Protein AF-A0A3M1GHK7-F1 (afdb_monomer_lite)

pLDDT: mean 87.41, std 12.23, range [41.34, 96.69]

Foldseek 3Di:
DDPPPLPLLVLCPVPVVLSVVSVPDDLVVNLVVLVVCVVVPVPVNLVSLVSCLAPNDLVSSVVNDPLVVNVVSLVPPPPCPNPDPVSSVVSVVVSVVVVVVVVVVPD

Secondary structure (DSSP, 8-state):
------GGGGGGTT-HHHHHHHHHS-HHHHHHHHHHHTTT-HHHHHHHHHHHHHHS-HHHHHHHS-HHHHHHHHHH-TTGGGS-HHHHHHHHHHHHHHHHHHHHHH-

Structure (mmCIF, N/CA/C/O backbone):
data_AF-A0A3M1GHK7-F1
#
_entry.id   AF-A0A3M1GHK7-F1
#
loop_
_atom_site.group_PDB
_atom_site.id
_atom_site.type_symbol
_atom_site.label_atom_id
_atom_site.label_alt_id
_atom_site.label_comp_id
_atom_site.label_asym_id
_atom_site.label_entity_id
_atom_site.label_seq_id
_atom_site.pdbx_PDB_ins_code
_atom_site.Cartn_x
_atom_site.Cartn_y
_atom_site.Cartn_z
_atom_site.occupancy
_atom_site.B_iso_or_equiv
_atom_site.auth_seq_id
_atom_site.auth_comp_id
_atom_site.auth_asym_id
_atom_site.auth_atom_id
_atom_site.pdbx_PDB_model_num
ATOM 1 N N .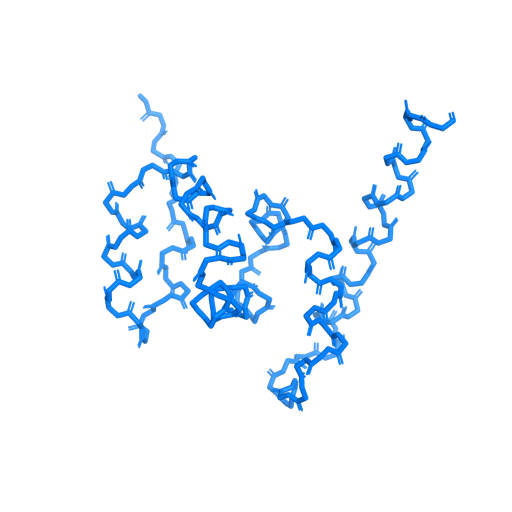 MET A 1 1 ? 10.958 24.388 -11.320 1.00 42.84 1 MET A N 1
ATOM 2 C CA . MET A 1 1 ? 10.016 23.332 -10.887 1.00 42.84 1 MET A CA 1
ATOM 3 C C . MET A 1 1 ? 10.764 22.344 -10.003 1.00 42.84 1 MET A C 1
ATOM 5 O O . MET A 1 1 ? 11.638 21.645 -10.505 1.00 42.84 1 MET A O 1
ATOM 9 N N . GLN A 1 2 ? 10.505 22.341 -8.692 1.00 41.34 2 GLN A N 1
ATOM 10 C CA . GLN A 1 2 ? 11.114 21.370 -7.777 1.00 41.34 2 GLN A CA 1
ATOM 11 C C . GLN A 1 2 ? 10.653 19.965 -8.180 1.00 41.34 2 GLN A C 1
ATOM 13 O O . GLN A 1 2 ? 9.464 19.661 -8.121 1.00 41.34 2 GLN A O 1
ATOM 18 N N . HIS A 1 3 ? 11.579 19.121 -8.634 1.00 47.88 3 HIS A N 1
ATOM 19 C CA . HIS A 1 3 ? 11.308 17.700 -8.820 1.00 47.88 3 HIS A CA 1
ATOM 20 C C . HIS A 1 3 ? 11.046 17.106 -7.433 1.00 47.88 3 HIS A C 1
ATOM 22 O O . HIS A 1 3 ? 11.985 16.899 -6.666 1.00 47.88 3 HIS A O 1
ATOM 28 N N . GLN A 1 4 ? 9.780 16.859 -7.080 1.00 55.91 4 GLN A N 1
ATOM 29 C CA . GLN A 1 4 ? 9.487 15.999 -5.937 1.00 55.91 4 GLN A CA 1
ATOM 30 C C . GLN A 1 4 ? 10.110 14.637 -6.237 1.00 55.91 4 GLN A C 1
ATOM 32 O O . GLN A 1 4 ? 9.711 13.944 -7.175 1.00 55.91 4 GLN A O 1
ATOM 37 N N . LYS A 1 5 ? 11.145 14.291 -5.477 1.00 63.03 5 LYS A N 1
ATOM 38 C CA . LYS A 1 5 ? 11.859 13.031 -5.623 1.00 63.03 5 LYS A CA 1
ATOM 39 C C . LYS A 1 5 ? 10.863 11.890 -5.395 1.00 63.03 5 LYS A C 1
ATOM 41 O O . LYS A 1 5 ? 10.266 11.788 -4.325 1.00 63.03 5 LYS A O 1
ATOM 46 N N . LYS A 1 6 ? 10.637 11.061 -6.417 1.00 75.31 6 LYS A N 1
ATOM 47 C CA . LYS A 1 6 ? 9.720 9.911 -6.358 1.00 75.31 6 LYS A CA 1
ATOM 48 C C . LYS A 1 6 ? 10.393 8.742 -5.629 1.00 75.31 6 LYS A C 1
ATOM 50 O O . LYS A 1 6 ? 10.658 7.696 -6.218 1.00 75.31 6 LYS A O 1
ATOM 55 N N . ASP A 1 7 ? 10.681 8.927 -4.341 1.00 79.88 7 ASP A N 1
ATOM 56 C CA . ASP A 1 7 ? 11.364 7.924 -3.511 1.00 79.88 7 ASP A CA 1
ATOM 57 C C . ASP A 1 7 ? 10.588 6.584 -3.474 1.00 79.88 7 ASP A C 1
ATOM 59 O O . ASP A 1 7 ? 11.190 5.517 -3.349 1.00 79.88 7 ASP A O 1
ATOM 63 N N . TYR A 1 8 ? 9.264 6.616 -3.691 1.00 86.88 8 TYR A N 1
ATOM 64 C CA . TYR A 1 8 ? 8.395 5.434 -3.740 1.00 86.88 8 TYR A CA 1
ATOM 65 C C . TYR A 1 8 ? 8.639 4.501 -4.940 1.00 86.88 8 TYR A C 1
ATOM 67 O O . TYR A 1 8 ? 8.219 3.347 -4.903 1.00 86.88 8 TYR A O 1
ATOM 75 N N . ILE A 1 9 ? 9.337 4.932 -5.998 1.00 90.62 9 ILE A N 1
ATOM 76 C CA . ILE A 1 9 ? 9.645 4.049 -7.141 1.00 90.62 9 ILE A CA 1
ATOM 77 C C . ILE A 1 9 ? 10.508 2.864 -6.691 1.00 90.62 9 ILE A C 1
ATOM 79 O O . ILE A 1 9 ? 10.339 1.739 -7.164 1.00 90.62 9 ILE A O 1
ATOM 83 N N . HIS A 1 10 ? 11.426 3.102 -5.751 1.00 89.44 10 HIS A N 1
ATOM 84 C CA . HIS A 1 10 ? 12.364 2.088 -5.271 1.00 89.44 10 HIS A CA 1
ATOM 85 C C . HIS A 1 10 ? 11.686 0.951 -4.494 1.00 89.44 10 HIS A C 1
ATOM 87 O O . HIS A 1 10 ? 12.285 -0.110 -4.319 1.00 89.44 10 HIS A O 1
ATOM 93 N N . LEU A 1 11 ? 10.428 1.131 -4.077 1.00 91.50 11 LEU A N 1
ATOM 94 C CA . LEU A 1 11 ? 9.649 0.095 -3.397 1.00 91.50 11 LEU A CA 1
ATOM 95 C C . LEU A 1 11 ? 9.416 -1.133 -4.291 1.00 91.50 11 LEU A C 1
ATOM 97 O O . LEU A 1 11 ? 9.242 -2.228 -3.757 1.00 91.50 11 LEU A O 1
ATOM 101 N N . PHE A 1 12 ? 9.463 -0.950 -5.617 1.00 93.00 12 PHE A N 1
ATOM 102 C CA . PHE A 1 12 ? 9.102 -1.938 -6.640 1.00 93.00 12 PHE A CA 1
ATOM 103 C C . PHE A 1 12 ? 10.306 -2.481 -7.420 1.00 93.00 12 PHE A C 1
ATOM 105 O O . PHE A 1 12 ? 10.166 -2.867 -8.576 1.00 93.00 12 PHE A O 1
ATOM 112 N N . TRP A 1 13 ? 11.512 -2.497 -6.843 1.00 87.62 13 TRP A N 1
ATOM 113 C CA . TRP A 1 13 ? 12.702 -3.021 -7.536 1.00 87.62 13 TRP A CA 1
ATOM 114 C C . TRP A 1 13 ? 12.525 -4.467 -8.037 1.00 87.62 13 TRP A C 1
ATOM 116 O O . TRP A 1 13 ? 13.129 -4.835 -9.041 1.00 87.62 13 TRP A O 1
ATOM 126 N N . ASP A 1 14 ? 11.672 -5.239 -7.363 1.00 90.12 14 ASP A N 1
ATOM 127 C CA . ASP A 1 14 ? 11.294 -6.618 -7.662 1.00 90.12 14 ASP A CA 1
ATOM 128 C C . ASP A 1 14 ? 10.078 -6.758 -8.607 1.00 90.12 14 ASP A C 1
ATOM 130 O O . ASP A 1 14 ? 9.755 -7.872 -9.007 1.00 90.12 14 ASP A O 1
ATOM 134 N N . TYR A 1 15 ? 9.437 -5.651 -9.012 1.00 91.25 15 TYR A N 1
ATOM 135 C CA . TYR A 1 15 ? 8.308 -5.618 -9.961 1.00 91.25 15 TYR A CA 1
ATOM 136 C C . TYR A 1 15 ? 8.576 -4.594 -11.069 1.00 91.25 15 TYR A C 1
ATOM 138 O O . TYR A 1 15 ? 8.183 -3.427 -10.948 1.00 91.25 15 TYR A O 1
ATOM 146 N N . PRO A 1 16 ? 9.283 -4.988 -12.143 1.00 91.94 16 PRO A N 1
ATOM 147 C CA . PRO A 1 16 ? 9.752 -4.055 -13.163 1.00 91.94 16 PRO A CA 1
ATOM 148 C C . PRO A 1 16 ? 8.614 -3.342 -13.905 1.00 91.94 16 PRO A C 1
ATOM 150 O O . PRO A 1 16 ? 8.781 -2.184 -14.280 1.00 91.94 16 PRO A O 1
ATOM 153 N N . ASP A 1 17 ? 7.455 -3.981 -14.066 1.00 92.00 17 ASP A N 1
ATOM 154 C CA . ASP A 1 17 ? 6.261 -3.398 -14.682 1.00 92.00 17 ASP A CA 1
ATOM 155 C C . ASP A 1 17 ? 5.684 -2.257 -13.828 1.00 92.00 17 ASP A C 1
ATOM 157 O O . ASP A 1 17 ? 5.479 -1.146 -14.321 1.00 92.00 17 ASP A O 1
ATOM 161 N N . ILE A 1 18 ? 5.508 -2.492 -12.523 1.00 93.31 18 ILE A N 1
ATOM 162 C CA . ILE A 1 18 ? 5.009 -1.487 -11.575 1.00 93.31 18 ILE A CA 1
ATOM 163 C C . ILE A 1 18 ? 6.036 -0.366 -11.409 1.00 93.31 18 ILE A C 1
ATOM 165 O O . ILE A 1 18 ? 5.672 0.808 -11.385 1.00 93.31 18 ILE A O 1
ATOM 169 N N . ARG A 1 19 ? 7.329 -0.704 -11.345 1.00 93.81 19 ARG A N 1
ATOM 170 C CA . ARG A 1 19 ? 8.419 0.277 -11.275 1.00 93.81 19 ARG A CA 1
ATOM 171 C C . ARG A 1 19 ? 8.447 1.177 -12.504 1.00 93.81 19 ARG A C 1
ATOM 173 O O . ARG A 1 19 ? 8.585 2.390 -12.354 1.00 93.81 19 ARG A O 1
ATOM 180 N N . CYS A 1 20 ? 8.328 0.596 -13.698 1.00 93.56 20 CYS A N 1
ATOM 181 C CA . CYS A 1 20 ? 8.269 1.347 -14.947 1.00 93.56 20 CYS A CA 1
ATOM 182 C C . CYS A 1 20 ? 7.077 2.310 -14.920 1.00 93.56 20 CYS A C 1
ATOM 184 O O . CYS A 1 20 ? 7.263 3.514 -15.095 1.00 93.56 20 CYS A O 1
ATOM 186 N N . LEU A 1 21 ? 5.890 1.815 -14.565 1.00 93.00 21 LEU A N 1
ATOM 187 C CA . LEU A 1 21 ? 4.683 2.630 -14.462 1.00 93.00 21 LEU A CA 1
ATOM 188 C C . LEU A 1 21 ? 4.826 3.783 -13.450 1.00 93.00 21 LEU A C 1
ATOM 190 O O . LEU A 1 21 ? 4.581 4.937 -13.794 1.00 93.00 21 LEU A O 1
ATOM 194 N N . ALA A 1 22 ? 5.296 3.494 -12.233 1.00 92.19 22 ALA A N 1
ATOM 195 C CA . ALA A 1 22 ? 5.534 4.487 -11.182 1.00 92.19 22 ALA A CA 1
ATOM 196 C C . ALA A 1 22 ? 6.567 5.552 -11.594 1.00 92.19 22 ALA A C 1
ATOM 198 O O . ALA A 1 22 ? 6.499 6.706 -11.165 1.00 92.19 22 ALA A O 1
ATOM 199 N N . SER A 1 23 ? 7.543 5.174 -12.427 1.00 92.62 23 SER A N 1
ATOM 200 C CA . SER A 1 23 ? 8.548 6.107 -12.938 1.00 92.62 23 SER A CA 1
ATOM 201 C C . SER A 1 23 ? 7.996 7.040 -14.016 1.00 92.62 23 SER A C 1
ATOM 203 O O . SER A 1 23 ? 8.288 8.240 -13.973 1.00 92.62 23 SER A O 1
ATOM 205 N N . SER A 1 24 ? 7.142 6.518 -14.900 1.00 91.56 24 SER A N 1
ATOM 206 C CA . SER A 1 24 ? 6.574 7.243 -16.040 1.00 91.56 24 SER A CA 1
ATOM 207 C C . SER A 1 24 ? 5.411 8.166 -15.667 1.00 91.56 24 SER A C 1
ATOM 209 O O . SER A 1 24 ? 5.248 9.210 -16.289 1.00 91.56 24 SER A O 1
ATOM 211 N N . LEU A 1 25 ? 4.617 7.822 -14.649 1.00 92.94 25 LEU A N 1
ATOM 212 C CA . LEU A 1 25 ? 3.443 8.605 -14.238 1.00 92.94 25 LEU A CA 1
ATOM 213 C C . LEU A 1 25 ? 3.783 9.684 -13.210 1.00 92.94 25 LEU A C 1
ATOM 215 O O . LEU A 1 25 ? 4.699 9.502 -12.407 1.00 92.94 25 LEU A O 1
ATOM 219 N N . SER A 1 26 ? 3.047 10.802 -13.178 1.00 92.75 26 SER A N 1
ATOM 220 C CA . SER A 1 26 ? 3.160 11.740 -12.055 1.00 92.75 26 SER A CA 1
ATOM 221 C C . SER A 1 26 ? 2.740 11.064 -10.742 1.00 92.75 26 SER A C 1
ATOM 223 O O . SER A 1 26 ? 2.128 9.996 -10.733 1.00 92.75 26 SER A O 1
ATOM 225 N N . ARG A 1 27 ? 3.084 11.673 -9.601 1.00 92.50 27 ARG A N 1
ATOM 226 C CA . ARG A 1 27 ? 2.695 11.131 -8.290 1.00 92.50 27 ARG A CA 1
ATOM 227 C C . ARG A 1 27 ? 1.172 11.015 -8.152 1.00 92.50 27 ARG A C 1
ATOM 229 O O . ARG A 1 27 ? 0.699 10.024 -7.603 1.00 92.50 27 ARG A O 1
ATOM 236 N N . GLU A 1 28 ? 0.443 11.996 -8.674 1.00 94.75 28 GLU A N 1
ATOM 237 C CA . GLU A 1 28 ? -1.017 12.019 -8.640 1.00 94.75 28 GLU A CA 1
ATOM 238 C C . GLU A 1 28 ? -1.616 11.006 -9.622 1.00 94.75 28 GLU A C 1
ATOM 240 O O . GLU A 1 28 ? -2.458 10.208 -9.225 1.00 94.75 28 GLU A O 1
ATOM 245 N N . ASP A 1 29 ? -1.109 10.928 -10.856 1.00 95.31 29 ASP A N 1
ATOM 246 C CA . ASP A 1 29 ? -1.592 9.942 -11.837 1.00 95.31 29 ASP A CA 1
ATOM 247 C C . ASP A 1 29 ? -1.349 8.507 -11.358 1.00 95.31 29 ASP A C 1
ATOM 249 O O . ASP A 1 29 ? -2.183 7.623 -11.545 1.00 95.31 29 ASP A O 1
ATOM 253 N N . PHE A 1 30 ? -0.215 8.260 -10.693 1.00 95.50 30 PHE A N 1
ATOM 254 C CA . PHE A 1 30 ? 0.067 6.955 -10.105 1.00 95.50 30 PHE A CA 1
ATOM 255 C C . PHE A 1 30 ? -0.874 6.641 -8.935 1.00 95.50 30 PHE A C 1
ATOM 257 O O . PHE A 1 30 ? -1.317 5.500 -8.801 1.00 95.50 30 PHE A O 1
ATOM 264 N N . ARG A 1 31 ? -1.241 7.642 -8.119 1.00 95.56 31 ARG A N 1
ATOM 265 C CA . ARG A 1 31 ? -2.272 7.486 -7.082 1.00 95.56 31 ARG A CA 1
ATOM 266 C C . ARG A 1 31 ? -3.617 7.131 -7.707 1.00 95.56 31 ARG A C 1
ATOM 268 O O . ARG A 1 31 ? -4.227 6.151 -7.289 1.00 95.56 31 ARG A O 1
ATOM 275 N N . GLN A 1 32 ? -4.054 7.870 -8.722 1.00 95.44 32 GLN A N 1
ATOM 276 C CA . GLN A 1 32 ? -5.311 7.602 -9.424 1.00 95.44 32 GLN A CA 1
ATOM 277 C C . GLN A 1 32 ? -5.320 6.217 -10.073 1.00 95.44 32 GLN A C 1
ATOM 279 O O . GLN A 1 32 ? -6.314 5.501 -9.973 1.00 95.44 32 GLN A O 1
ATOM 284 N N . TYR A 1 33 ? -4.199 5.804 -10.669 1.00 95.31 33 TYR A N 1
ATOM 285 C CA . TYR A 1 33 ? -4.024 4.452 -11.189 1.00 95.31 33 TYR A CA 1
ATOM 286 C C . TYR A 1 33 ? -4.243 3.397 -10.099 1.00 95.31 33 TYR A C 1
ATOM 288 O O . TYR A 1 33 ? -5.067 2.507 -10.287 1.00 95.31 33 TYR A O 1
ATOM 296 N N . ILE A 1 34 ? -3.559 3.517 -8.952 1.00 96.00 34 ILE A N 1
ATOM 297 C CA . ILE A 1 34 ? -3.704 2.582 -7.824 1.00 96.00 34 ILE A CA 1
ATOM 298 C C . ILE A 1 34 ? -5.162 2.519 -7.364 1.00 96.00 34 ILE A C 1
ATOM 300 O O . ILE A 1 34 ? -5.709 1.429 -7.221 1.00 96.00 34 ILE A O 1
ATOM 304 N N . GLN A 1 35 ? -5.807 3.670 -7.181 1.00 94.88 35 GLN A N 1
ATOM 305 C CA . GLN A 1 35 ? -7.206 3.738 -6.758 1.00 94.88 35 GLN A CA 1
ATOM 306 C C . GLN A 1 35 ? -8.148 3.105 -7.791 1.00 94.88 35 GLN A C 1
ATOM 308 O O . GLN A 1 35 ? -9.079 2.392 -7.428 1.00 94.88 35 GLN A O 1
ATOM 313 N N . GLY A 1 36 ? -7.855 3.261 -9.083 1.00 94.62 36 GLY A N 1
ATOM 314 C CA . GLY A 1 36 ? -8.587 2.607 -10.165 1.00 94.62 36 GLY A CA 1
ATOM 315 C C . GLY A 1 36 ? -8.465 1.078 -10.189 1.00 94.62 36 GLY A C 1
ATOM 316 O O . GLY A 1 36 ? -9.311 0.428 -10.805 1.00 94.62 36 GLY A O 1
ATOM 317 N N . LEU A 1 37 ? -7.458 0.493 -9.526 1.00 95.06 37 LEU A N 1
ATOM 318 C CA . LEU A 1 37 ? -7.335 -0.963 -9.370 1.00 95.06 37 LEU A CA 1
ATOM 319 C C . LEU A 1 37 ? -8.305 -1.516 -8.322 1.00 95.06 37 LEU A C 1
ATOM 321 O O . LEU A 1 37 ? -8.645 -2.701 -8.382 1.00 95.06 37 LEU A O 1
ATOM 325 N N . LYS A 1 38 ? -8.770 -0.687 -7.379 1.00 90.06 38 LYS A N 1
ATOM 326 C CA . LYS A 1 38 ? -9.684 -1.106 -6.313 1.00 90.06 38 LYS A CA 1
ATOM 327 C C . LYS A 1 38 ? -10.972 -1.664 -6.930 1.00 90.06 38 LYS A C 1
ATOM 329 O O . LYS A 1 38 ? -11.695 -0.969 -7.639 1.00 90.06 38 LYS A O 1
ATOM 334 N N . GLY A 1 39 ? -11.220 -2.957 -6.719 1.00 85.12 39 GLY A N 1
ATOM 335 C CA . GLY A 1 39 ? -12.372 -3.682 -7.271 1.00 85.12 39 GLY A CA 1
ATOM 336 C C . GLY A 1 39 ? -12.237 -4.166 -8.723 1.00 85.12 39 GLY A C 1
ATOM 337 O O . GLY A 1 39 ? -13.065 -4.963 -9.152 1.00 85.12 39 GLY A O 1
ATOM 338 N N . LYS A 1 40 ? -11.205 -3.748 -9.473 1.00 92.25 40 LYS A N 1
ATOM 339 C CA . LYS A 1 40 ? -10.927 -4.243 -10.840 1.00 92.25 40 LYS A CA 1
ATOM 340 C C . LYS A 1 40 ? -9.798 -5.267 -10.880 1.00 92.25 40 LYS A C 1
ATOM 342 O O . LYS A 1 40 ? -9.893 -6.262 -11.587 1.00 92.25 40 LYS A O 1
ATOM 347 N N . ASP A 1 41 ? -8.737 -5.009 -10.123 1.00 93.62 41 ASP A N 1
ATOM 348 C CA . ASP A 1 41 ? -7.551 -5.859 -10.022 1.00 93.62 41 ASP A CA 1
ATOM 349 C C . ASP A 1 41 ? -7.049 -5.844 -8.572 1.00 93.62 41 ASP A C 1
ATOM 351 O O . ASP A 1 41 ? -6.048 -5.215 -8.211 1.00 93.62 41 ASP A O 1
ATOM 355 N N . SER A 1 42 ? -7.803 -6.530 -7.709 1.00 89.19 42 SER A N 1
ATOM 356 C CA . SER A 1 42 ? -7.525 -6.606 -6.272 1.00 89.19 42 SER A CA 1
ATOM 357 C C . SER A 1 42 ? -6.175 -7.263 -5.970 1.00 89.19 42 SER A C 1
ATOM 359 O O . SER A 1 42 ? -5.558 -6.948 -4.955 1.00 89.19 42 SER A O 1
ATOM 361 N N . ILE A 1 43 ? -5.684 -8.143 -6.851 1.00 91.12 43 ILE A N 1
ATOM 362 C CA . ILE A 1 43 ? -4.377 -8.795 -6.698 1.00 91.12 43 ILE A CA 1
ATOM 363 C C . ILE A 1 43 ? -3.272 -7.749 -6.829 1.00 91.12 43 ILE A C 1
ATOM 365 O O . ILE A 1 43 ? -2.425 -7.628 -5.940 1.00 91.12 43 ILE A O 1
ATOM 369 N N . ARG A 1 44 ? -3.292 -6.958 -7.908 1.00 93.31 44 ARG A N 1
ATOM 370 C CA . ARG A 1 44 ? -2.285 -5.919 -8.131 1.00 93.31 44 ARG A CA 1
ATOM 371 C C . ARG A 1 44 ? -2.405 -4.778 -7.126 1.00 93.31 44 ARG A C 1
ATOM 373 O O . ARG A 1 44 ? -1.377 -4.295 -6.655 1.00 93.31 44 ARG A O 1
ATOM 380 N N . PHE A 1 45 ? -3.622 -4.391 -6.744 1.00 95.19 45 PHE A N 1
ATOM 381 C CA . PHE A 1 45 ? -3.844 -3.415 -5.673 1.00 95.19 45 PHE A CA 1
ATOM 382 C C . PHE A 1 45 ? -3.180 -3.862 -4.362 1.00 95.19 45 PHE A C 1
ATOM 384 O O . PHE A 1 45 ? -2.333 -3.147 -3.823 1.00 95.19 45 PHE A O 1
ATOM 391 N N . ASN A 1 46 ? -3.491 -5.077 -3.897 1.00 92.25 46 ASN A N 1
ATOM 392 C CA . ASN A 1 46 ? -2.945 -5.633 -2.658 1.00 92.25 46 ASN A CA 1
ATOM 393 C C . ASN A 1 46 ? -1.426 -5.805 -2.717 1.00 92.25 46 ASN A C 1
ATOM 395 O O . ASN A 1 46 ? -0.735 -5.568 -1.727 1.00 92.25 46 ASN A O 1
ATOM 399 N N . LEU A 1 47 ? -0.886 -6.167 -3.883 1.00 92.19 47 LEU A N 1
ATOM 400 C CA . LEU A 1 47 ? 0.553 -6.244 -4.098 1.00 92.19 47 LEU A CA 1
ATOM 401 C C . LEU A 1 47 ? 1.236 -4.881 -3.901 1.00 92.19 47 LEU A C 1
ATOM 403 O O . LEU A 1 47 ? 2.258 -4.799 -3.215 1.00 92.19 47 LEU A O 1
ATOM 407 N N . ILE A 1 48 ? 0.682 -3.816 -4.486 1.00 95.00 48 ILE A N 1
ATOM 408 C CA . ILE A 1 48 ? 1.223 -2.460 -4.346 1.00 95.00 48 ILE A CA 1
ATOM 409 C C . ILE A 1 48 ? 1.091 -1.997 -2.892 1.00 95.00 48 ILE A C 1
ATOM 411 O O . ILE A 1 48 ? 2.090 -1.585 -2.297 1.00 95.00 48 ILE A O 1
ATOM 415 N N . LEU A 1 49 ? -0.101 -2.129 -2.301 1.00 95.00 49 LEU A N 1
ATOM 416 C CA . LEU A 1 49 ? -0.376 -1.781 -0.904 1.00 95.00 49 LEU A CA 1
ATOM 417 C C . LEU A 1 49 ? 0.613 -2.458 0.048 1.00 95.00 49 LEU A C 1
ATOM 419 O O . LEU A 1 49 ? 1.231 -1.796 0.883 1.00 95.00 49 LEU A O 1
ATOM 423 N N . ARG A 1 50 ? 0.860 -3.757 -0.142 1.00 91.81 50 ARG A N 1
ATOM 424 C CA . ARG A 1 50 ? 1.845 -4.512 0.635 1.00 91.81 50 ARG A CA 1
ATOM 425 C C . ARG A 1 50 ? 3.234 -3.874 0.585 1.00 91.81 50 ARG A C 1
ATOM 427 O O . ARG A 1 50 ? 3.868 -3.737 1.627 1.00 91.81 50 ARG A O 1
ATOM 434 N N . ARG A 1 51 ? 3.722 -3.448 -0.586 1.00 92.25 51 ARG A N 1
ATOM 435 C CA . ARG A 1 51 ? 5.050 -2.810 -0.698 1.00 92.25 51 ARG A CA 1
ATOM 436 C C . ARG A 1 51 ? 5.113 -1.471 0.022 1.00 92.25 51 ARG A C 1
ATOM 438 O O . ARG A 1 51 ? 6.135 -1.169 0.643 1.00 92.25 51 ARG A O 1
ATOM 445 N N . PHE A 1 52 ? 4.029 -0.702 0.004 1.00 94.44 52 PHE A N 1
ATOM 446 C CA . PHE A 1 52 ? 3.948 0.518 0.798 1.00 94.44 52 PHE A CA 1
ATOM 447 C C . PHE A 1 52 ? 3.949 0.219 2.300 1.00 94.44 52 PHE A C 1
ATOM 449 O O . PHE A 1 52 ? 4.742 0.813 3.035 1.00 94.44 52 PHE A O 1
ATOM 456 N N . ILE A 1 53 ? 3.156 -0.756 2.750 1.00 92.94 53 ILE A N 1
ATOM 457 C CA . ILE A 1 53 ? 3.133 -1.177 4.155 1.00 92.94 53 ILE A CA 1
ATOM 458 C C . ILE A 1 53 ? 4.502 -1.693 4.597 1.00 92.94 53 ILE A C 1
ATOM 460 O O . ILE A 1 53 ? 4.940 -1.347 5.685 1.00 92.94 53 ILE A O 1
ATOM 464 N N . GLU A 1 54 ? 5.234 -2.434 3.768 1.00 90.31 54 GLU A N 1
ATOM 465 C CA . GLU A 1 54 ? 6.548 -2.982 4.127 1.00 90.31 54 GLU A CA 1
ATOM 466 C C . GLU A 1 54 ? 7.668 -1.933 4.132 1.00 90.31 54 GLU A C 1
ATOM 468 O O . GLU A 1 54 ? 8.511 -1.943 5.027 1.00 90.31 54 GLU A O 1
ATOM 473 N N . ARG A 1 55 ? 7.709 -1.044 3.130 1.00 89.94 55 ARG A N 1
ATOM 474 C CA . ARG A 1 55 ? 8.936 -0.295 2.798 1.00 89.94 55 ARG A CA 1
ATOM 475 C C . ARG A 1 55 ? 8.768 1.228 2.745 1.00 89.94 55 ARG A C 1
ATOM 477 O O . ARG A 1 55 ? 9.767 1.938 2.836 1.00 89.94 55 ARG A O 1
ATOM 484 N N . ALA A 1 56 ? 7.554 1.760 2.590 1.00 92.75 56 ALA A N 1
ATOM 485 C CA . ALA A 1 56 ? 7.361 3.201 2.389 1.00 92.75 56 ALA A CA 1
ATOM 486 C C . ALA A 1 56 ? 7.460 4.017 3.686 1.00 92.75 56 ALA A C 1
ATOM 488 O O . ALA A 1 56 ? 7.349 3.492 4.798 1.00 92.75 56 ALA A O 1
ATOM 489 N N . ARG A 1 57 ? 7.606 5.337 3.555 1.00 93.19 57 ARG A N 1
ATOM 490 C CA . ARG A 1 57 ? 7.353 6.267 4.664 1.00 93.19 57 ARG A CA 1
ATOM 491 C C . ARG A 1 57 ? 5.849 6.318 4.955 1.00 93.19 57 ARG A C 1
ATOM 493 O O . ARG A 1 57 ? 5.050 6.170 4.034 1.00 93.19 57 ARG A O 1
ATOM 500 N N . LEU A 1 58 ? 5.463 6.583 6.207 1.00 93.31 58 LEU A N 1
ATOM 501 C CA . LEU A 1 58 ? 4.045 6.663 6.601 1.00 93.31 58 LEU A CA 1
ATOM 502 C C . LEU A 1 58 ? 3.278 7.712 5.784 1.00 93.31 58 LEU A C 1
ATOM 504 O O . LEU A 1 58 ? 2.199 7.421 5.284 1.00 93.31 58 LEU A O 1
ATOM 508 N N . ASN A 1 59 ? 3.871 8.888 5.560 1.00 92.56 59 ASN A N 1
ATOM 509 C CA . ASN A 1 59 ? 3.245 9.940 4.753 1.00 92.56 59 ASN A CA 1
ATOM 510 C C . ASN A 1 59 ? 2.975 9.499 3.310 1.00 92.56 59 ASN A C 1
ATOM 512 O O . ASN A 1 59 ? 1.993 9.931 2.722 1.00 92.56 59 ASN A O 1
ATOM 516 N N . ASP A 1 60 ? 3.834 8.654 2.731 1.00 93.88 60 ASP A N 1
ATOM 517 C CA . ASP A 1 60 ? 3.603 8.140 1.383 1.00 93.88 60 ASP A CA 1
ATOM 518 C C . ASP A 1 60 ? 2.515 7.064 1.400 1.00 93.88 60 ASP A C 1
ATOM 520 O O . ASP A 1 60 ? 1.611 7.121 0.576 1.00 93.88 60 ASP A O 1
ATOM 524 N N . LEU A 1 61 ? 2.538 6.144 2.371 1.00 95.62 61 LEU A N 1
ATOM 525 C CA . LEU A 1 61 ? 1.482 5.139 2.550 1.00 95.62 61 LEU A CA 1
ATOM 526 C C . LEU A 1 61 ? 0.090 5.792 2.601 1.00 95.62 61 LEU A C 1
ATOM 528 O O . LEU A 1 61 ? -0.758 5.454 1.782 1.00 95.62 61 LEU A O 1
ATOM 532 N N . PHE A 1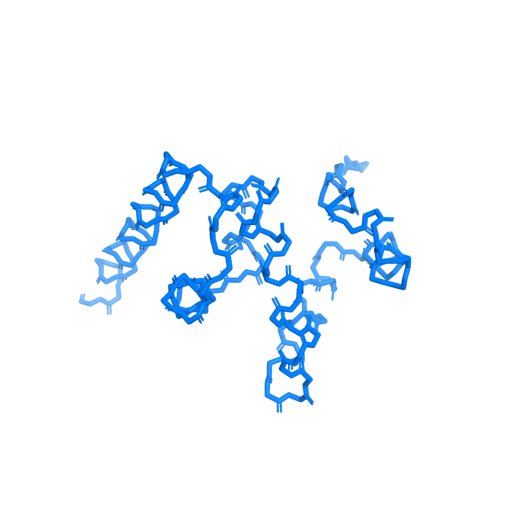 62 ? -0.108 6.778 3.477 1.00 95.62 62 PHE A N 1
ATOM 533 C CA . PHE A 1 62 ? -1.399 7.465 3.630 1.00 95.62 62 PHE A CA 1
ATOM 534 C C . PHE A 1 62 ? -1.665 8.552 2.580 1.00 95.62 62 PHE A C 1
ATOM 536 O O . PHE A 1 62 ? -2.757 9.106 2.528 1.00 95.62 62 PHE A O 1
ATOM 543 N N . TYR A 1 63 ? -0.692 8.868 1.721 1.00 94.56 63 TYR A N 1
ATOM 544 C CA . TYR A 1 63 ? -0.966 9.639 0.508 1.00 94.56 63 TYR A CA 1
ATOM 545 C C . TYR A 1 63 ? -1.575 8.751 -0.582 1.00 94.56 63 TYR A C 1
ATOM 547 O O . TYR A 1 63 ? -2.409 9.219 -1.348 1.00 94.56 63 TYR A O 1
ATOM 555 N N . PHE A 1 64 ? -1.140 7.493 -0.695 1.00 95.81 64 PHE A N 1
ATOM 556 C CA . PHE A 1 64 ? -1.590 6.595 -1.761 1.00 95.81 64 PHE A CA 1
ATOM 557 C C . PHE A 1 64 ? -2.805 5.743 -1.383 1.00 95.81 64 PHE A C 1
ATOM 559 O O . PHE A 1 64 ? -3.550 5.355 -2.284 1.00 95.81 64 PHE A O 1
ATOM 566 N N . PHE A 1 65 ? -3.007 5.462 -0.095 1.00 96.69 65 PHE A N 1
ATOM 567 C CA . PHE A 1 65 ? -4.032 4.543 0.396 1.00 96.69 65 PHE A CA 1
ATOM 568 C C . PHE A 1 65 ? -4.854 5.153 1.522 1.00 96.69 65 PHE A C 1
ATOM 570 O O . PHE A 1 65 ? -4.325 5.866 2.376 1.00 96.69 65 PHE A O 1
ATOM 577 N N . GLU A 1 66 ? -6.140 4.812 1.534 1.00 94.88 66 GLU A N 1
ATOM 578 C CA . GLU A 1 66 ? -7.052 5.203 2.602 1.00 94.88 66 GLU A CA 1
ATOM 579 C C . GLU A 1 66 ? -6.754 4.405 3.883 1.00 94.88 66 GLU A C 1
ATOM 581 O O . GLU A 1 66 ? -6.358 3.237 3.793 1.00 94.88 66 GLU A O 1
ATOM 586 N N . PRO A 1 67 ? -6.960 4.988 5.081 1.00 95.25 67 PRO A N 1
ATOM 587 C CA . PRO A 1 67 ? -6.684 4.308 6.347 1.00 95.25 67 PRO A CA 1
ATOM 588 C C . PRO A 1 67 ? -7.372 2.944 6.475 1.00 95.25 67 PRO A C 1
ATOM 590 O O . PRO A 1 67 ? -6.751 2.007 6.970 1.00 95.25 67 PRO A O 1
ATOM 593 N N . ASP A 1 68 ? -8.604 2.818 5.977 1.00 94.19 68 ASP A N 1
ATOM 594 C CA . ASP A 1 68 ? -9.377 1.570 6.023 1.00 94.19 68 ASP A CA 1
ATOM 595 C C . ASP A 1 68 ? -8.761 0.462 5.162 1.00 94.19 68 ASP A C 1
ATOM 597 O O . ASP A 1 68 ? -8.718 -0.695 5.577 1.00 94.19 68 ASP A O 1
ATOM 601 N N . ASP A 1 69 ? -8.221 0.803 3.986 1.00 94.50 69 ASP A N 1
ATOM 602 C CA . ASP A 1 69 ? -7.557 -0.175 3.117 1.00 94.50 69 ASP A CA 1
ATOM 603 C C . ASP A 1 69 ? -6.281 -0.706 3.781 1.00 94.50 69 ASP A C 1
ATOM 605 O O . ASP A 1 69 ? -5.983 -1.901 3.728 1.00 94.50 69 ASP A O 1
ATOM 609 N N . VAL A 1 70 ? -5.533 0.188 4.434 1.00 95.00 70 VAL A N 1
ATOM 610 C CA . VAL A 1 70 ? -4.317 -0.166 5.175 1.00 95.00 70 VAL A CA 1
ATOM 611 C C . VAL A 1 70 ? -4.653 -1.023 6.396 1.00 95.00 70 VAL A C 1
ATOM 613 O O . VAL A 1 70 ? -3.970 -2.016 6.639 1.00 95.00 70 VAL A O 1
ATOM 616 N N . GLU A 1 71 ? -5.691 -0.664 7.153 1.00 94.00 71 GLU A N 1
ATOM 617 C CA . GLU A 1 71 ? -6.146 -1.414 8.327 1.00 94.00 71 GLU A CA 1
ATOM 618 C C . GLU A 1 71 ? -6.594 -2.829 7.952 1.00 94.00 71 GLU A C 1
ATOM 620 O O . GLU A 1 71 ? -6.071 -3.802 8.495 1.00 94.00 71 GLU A O 1
ATOM 625 N N . MET A 1 72 ? 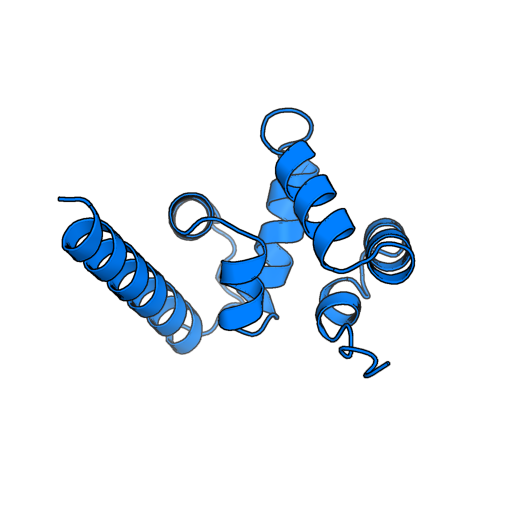-7.457 -2.953 6.940 1.00 91.94 72 MET A N 1
ATOM 626 C CA . MET A 1 72 ? -7.912 -4.244 6.427 1.00 91.94 72 MET A CA 1
ATOM 627 C C . MET A 1 72 ? -6.735 -5.112 5.964 1.00 91.94 72 MET A C 1
ATOM 629 O O . MET A 1 72 ? -6.675 -6.306 6.264 1.00 91.94 72 MET A O 1
ATOM 633 N N . ALA A 1 73 ? -5.758 -4.526 5.266 1.00 91.19 73 ALA A N 1
ATOM 634 C CA . ALA A 1 73 ? -4.559 -5.246 4.854 1.00 91.19 73 ALA A CA 1
ATOM 635 C C . ALA A 1 73 ? -3.741 -5.753 6.052 1.00 91.19 73 ALA A C 1
ATOM 637 O O . ALA A 1 73 ? -3.279 -6.897 6.027 1.00 91.19 73 ALA A O 1
ATOM 638 N N . LEU A 1 74 ? -3.574 -4.938 7.105 1.00 89.62 74 LEU A N 1
ATOM 639 C CA . LEU A 1 74 ? -2.888 -5.332 8.344 1.00 89.62 74 LEU A CA 1
ATOM 640 C C . LEU A 1 74 ? -3.548 -6.528 9.034 1.00 89.62 74 LEU A C 1
ATOM 642 O O . LEU A 1 74 ? -2.837 -7.329 9.640 1.00 89.62 74 LEU A O 1
ATOM 646 N N . GLU A 1 75 ? -4.863 -6.679 8.924 1.00 86.69 75 GLU A N 1
ATOM 647 C CA . GLU A 1 75 ? -5.595 -7.814 9.491 1.00 86.69 75 GLU A CA 1
ATOM 648 C C . GLU A 1 75 ? -5.537 -9.066 8.605 1.00 86.69 75 GLU A C 1
ATOM 650 O O . GLU A 1 75 ? -5.415 -10.178 9.116 1.00 86.69 75 GLU A O 1
ATOM 655 N N . GLN A 1 76 ? -5.594 -8.898 7.280 1.00 81.31 76 GLN A N 1
ATOM 656 C CA . GLN A 1 76 ? -5.731 -10.009 6.330 1.00 81.31 76 GLN A CA 1
ATOM 657 C C . GLN A 1 76 ? -4.406 -10.637 5.891 1.00 81.31 76 GLN A C 1
ATOM 659 O O . GLN A 1 76 ? -4.357 -11.818 5.536 1.00 81.31 76 GLN A O 1
ATOM 664 N N . PHE A 1 77 ? -3.314 -9.873 5.844 1.00 74.00 77 PHE A N 1
ATOM 665 C CA . PHE A 1 77 ? -2.053 -10.411 5.345 1.00 74.00 77 PHE A CA 1
ATOM 666 C C . PHE A 1 77 ? -1.336 -11.217 6.429 1.00 74.00 77 PHE A C 1
ATOM 668 O O . PHE A 1 77 ? -0.542 -10.704 7.200 1.00 74.00 77 PHE A O 1
ATOM 675 N N . HIS A 1 78 ? -1.524 -12.533 6.423 1.00 61.66 78 HIS A N 1
ATOM 676 C CA . HIS A 1 78 ? -0.858 -13.462 7.346 1.00 61.66 78 HIS A CA 1
ATOM 677 C C . HIS A 1 78 ? 0.684 -13.519 7.240 1.00 61.66 78 HIS A C 1
ATOM 679 O O . HIS A 1 78 ? 1.320 -14.240 7.996 1.00 61.66 78 HIS A O 1
ATOM 685 N N . PHE A 1 79 ? 1.311 -12.772 6.323 1.00 60.78 79 PHE A N 1
ATOM 686 C CA . PHE A 1 79 ? 2.741 -12.870 5.993 1.00 60.78 79 PHE A CA 1
ATOM 687 C C . PHE A 1 79 ? 3.604 -11.766 6.626 1.00 60.78 79 PHE A C 1
ATOM 689 O O . PHE A 1 79 ? 4.676 -11.433 6.107 1.00 60.78 79 PHE A O 1
ATOM 696 N N . TRP A 1 80 ? 3.142 -11.175 7.731 1.00 63.91 80 TRP A N 1
ATOM 697 C CA . TRP A 1 80 ? 3.844 -10.104 8.445 1.00 63.91 80 TRP A CA 1
ATOM 698 C C . TRP A 1 80 ? 5.096 -10.546 9.205 1.00 63.91 80 TRP A C 1
ATOM 700 O O . TRP A 1 80 ? 5.729 -9.703 9.832 1.00 63.91 80 TRP A O 1
ATOM 710 N N . ASP A 1 81 ? 5.531 -11.802 9.077 1.00 60.28 81 ASP A N 1
ATOM 711 C CA . ASP A 1 81 ? 6.760 -12.327 9.696 1.00 60.28 81 ASP A CA 1
ATOM 712 C C . ASP A 1 81 ? 8.012 -11.480 9.400 1.00 6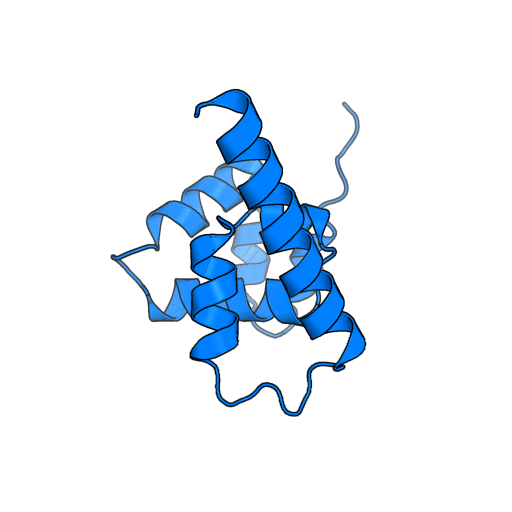0.28 81 ASP A C 1
ATOM 714 O O . ASP A 1 81 ? 9.006 -11.539 10.120 1.00 60.28 81 ASP A O 1
ATOM 718 N N . LYS A 1 82 ? 7.979 -10.672 8.332 1.00 68.94 82 LYS A N 1
ATOM 719 C CA . LYS A 1 82 ? 9.076 -9.781 7.924 1.00 68.94 82 LYS A CA 1
ATOM 720 C C . LYS A 1 82 ? 8.899 -8.320 8.349 1.00 68.94 82 LYS A C 1
ATOM 722 O O . LYS A 1 82 ? 9.796 -7.513 8.108 1.00 68.94 82 LYS A O 1
ATOM 727 N N . LEU A 1 83 ? 7.762 -7.952 8.936 1.00 80.44 83 LEU A N 1
ATOM 728 C CA . LEU A 1 83 ? 7.457 -6.581 9.333 1.00 80.44 83 LEU A CA 1
ATOM 729 C C . LEU A 1 83 ? 7.748 -6.384 10.819 1.00 80.44 83 LEU A C 1
ATOM 731 O O . LEU A 1 83 ? 7.216 -7.080 11.676 1.00 80.44 83 LEU A O 1
ATOM 735 N N . SER A 1 84 ? 8.604 -5.408 11.128 1.00 86.06 84 SER A N 1
ATOM 736 C CA . SER A 1 84 ? 8.942 -5.094 12.517 1.00 86.06 84 SER A CA 1
ATOM 737 C C . SER A 1 84 ? 7.681 -4.711 13.308 1.00 86.06 84 SER A C 1
ATOM 739 O O . SER A 1 84 ? 6.922 -3.854 12.836 1.00 86.06 84 SER A O 1
ATOM 741 N N . PRO A 1 85 ? 7.482 -5.244 14.531 1.00 87.56 85 PRO A N 1
ATOM 742 C CA . PRO A 1 85 ? 6.370 -4.858 15.400 1.00 87.56 85 PRO A CA 1
ATOM 743 C C . PRO A 1 85 ? 6.271 -3.344 15.620 1.00 87.56 85 PRO A C 1
ATOM 745 O O . PRO A 1 85 ? 5.173 -2.796 15.664 1.00 87.56 85 PRO A O 1
ATOM 748 N N . ILE A 1 86 ? 7.415 -2.649 15.668 1.00 90.25 86 ILE A N 1
ATOM 749 C CA . ILE A 1 86 ? 7.485 -1.185 15.801 1.00 90.25 86 ILE A CA 1
ATOM 750 C C . ILE A 1 86 ? 6.788 -0.503 14.622 1.00 90.25 86 ILE A C 1
ATOM 752 O O . ILE A 1 86 ? 6.054 0.467 14.797 1.00 90.25 86 ILE A O 1
ATOM 756 N N . ARG A 1 87 ? 6.989 -1.018 13.407 1.00 91.19 87 ARG A N 1
ATOM 757 C CA . ARG A 1 87 ? 6.382 -0.459 12.201 1.00 91.19 87 ARG A CA 1
ATOM 758 C C . ARG A 1 87 ? 4.882 -0.724 12.158 1.00 91.19 87 ARG A C 1
ATOM 760 O O . ARG A 1 87 ? 4.132 0.194 11.848 1.00 91.19 87 ARG A O 1
ATOM 767 N N . VAL A 1 88 ? 4.447 -1.934 12.512 1.00 91.00 88 VAL A N 1
ATOM 768 C CA . VAL A 1 88 ? 3.013 -2.257 12.620 1.00 91.00 88 VAL A CA 1
ATOM 769 C C . VAL A 1 88 ? 2.338 -1.333 13.634 1.00 91.00 88 VAL A C 1
ATOM 771 O O . VAL A 1 88 ? 1.307 -0.739 13.330 1.00 91.00 88 VAL A O 1
ATOM 774 N N . HIS A 1 89 ? 2.952 -1.146 14.805 1.00 92.31 89 HIS A N 1
ATOM 775 C CA . HIS A 1 89 ? 2.454 -0.230 15.828 1.00 92.31 89 HIS A CA 1
ATOM 776 C C . HIS A 1 89 ? 2.368 1.217 15.319 1.00 92.31 89 HIS A C 1
ATOM 778 O O . HIS A 1 89 ? 1.333 1.860 15.475 1.00 92.31 89 HIS A O 1
ATOM 784 N N . ALA A 1 90 ? 3.409 1.711 14.640 1.00 94.00 90 ALA A N 1
ATOM 785 C CA . ALA A 1 90 ? 3.419 3.060 14.077 1.00 94.00 90 ALA A CA 1
ATOM 786 C C . ALA A 1 90 ? 2.324 3.274 13.016 1.00 94.00 90 ALA A C 1
ATOM 788 O O . ALA A 1 90 ? 1.698 4.333 12.992 1.00 94.00 90 ALA A O 1
ATOM 789 N N . ILE A 1 91 ? 2.063 2.279 12.158 1.00 95.12 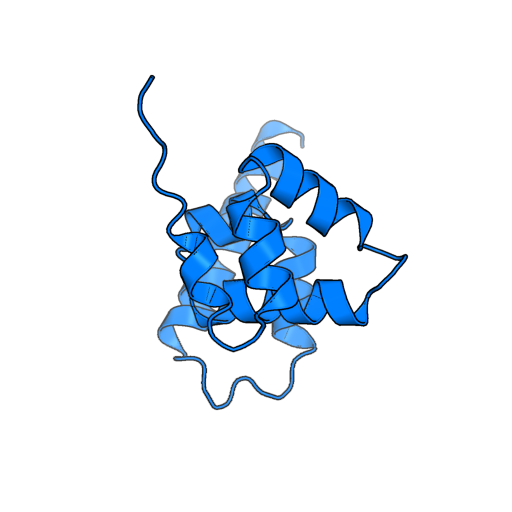91 ILE A N 1
ATOM 790 C CA . ILE A 1 91 ? 0.983 2.350 11.163 1.00 95.12 91 ILE A CA 1
ATOM 791 C C . ILE A 1 91 ? -0.382 2.375 11.859 1.00 95.12 91 ILE A C 1
ATOM 793 O O . ILE A 1 91 ? -1.194 3.238 11.538 1.00 95.12 91 ILE A O 1
ATOM 797 N N . LYS A 1 92 ? -0.621 1.492 12.838 1.00 93.88 92 LYS A N 1
ATOM 798 C CA . LYS A 1 92 ? -1.881 1.465 13.603 1.00 93.88 92 LYS A CA 1
ATOM 799 C C . LYS A 1 92 ? -2.148 2.790 14.318 1.00 93.88 92 LYS A C 1
ATOM 801 O O . LYS A 1 92 ? -3.240 3.334 14.207 1.00 93.88 92 LYS A O 1
ATOM 806 N N . HIS A 1 93 ? -1.134 3.353 14.972 1.00 95.31 93 HIS A N 1
ATOM 807 C CA . HIS A 1 93 ? -1.256 4.653 15.632 1.00 95.31 93 HIS A CA 1
ATOM 808 C C . HIS A 1 93 ? -1.534 5.788 14.630 1.00 95.31 93 HIS A C 1
ATOM 810 O O . HIS A 1 93 ? -2.302 6.705 14.916 1.00 95.31 93 HIS A O 1
ATOM 816 N N . ALA A 1 94 ? -0.935 5.740 13.435 1.00 95.31 94 ALA A N 1
ATOM 817 C CA . ALA A 1 94 ? -1.221 6.710 12.381 1.00 95.31 94 ALA A CA 1
ATOM 818 C C . ALA A 1 94 ? -2.660 6.588 11.850 1.00 95.31 94 ALA A C 1
ATOM 820 O O . ALA A 1 94 ? -3.312 7.615 11.672 1.00 95.31 94 ALA A O 1
ATOM 821 N N . ILE A 1 95 ? -3.173 5.366 11.657 1.00 95.62 95 ILE A N 1
ATOM 822 C CA . ILE A 1 95 ? -4.578 5.116 11.288 1.00 95.62 95 ILE A CA 1
ATOM 823 C C . ILE A 1 95 ? -5.508 5.733 12.333 1.00 95.62 95 ILE A C 1
ATOM 825 O O . ILE A 1 95 ? -6.371 6.535 11.982 1.00 95.62 95 ILE A O 1
ATOM 829 N N . GLU A 1 96 ? -5.295 5.418 13.612 1.00 95.19 96 GLU A N 1
ATOM 830 C CA . GLU A 1 96 ? -6.109 5.935 14.714 1.00 95.19 96 GLU A CA 1
ATOM 831 C C . GLU A 1 96 ? -6.098 7.469 14.761 1.00 95.19 96 GLU A C 1
ATOM 833 O O . GLU A 1 96 ? -7.146 8.102 14.891 1.00 95.19 96 GLU A O 1
ATOM 838 N N . PHE A 1 97 ? -4.921 8.081 14.604 1.00 93.50 97 PHE A N 1
ATOM 839 C CA . PHE A 1 97 ? -4.777 9.534 14.576 1.00 93.50 97 PHE A CA 1
ATOM 840 C C . PHE A 1 97 ? -5.533 10.176 13.405 1.00 93.50 97 PHE A C 1
ATOM 842 O O . PHE A 1 97 ? -6.212 11.186 13.594 1.00 93.50 97 PHE A O 1
ATOM 849 N N . ILE A 1 98 ? -5.426 9.601 12.202 1.00 92.19 98 ILE A N 1
ATOM 850 C CA . ILE A 1 98 ? -6.116 10.111 11.011 1.00 92.19 98 ILE A CA 1
ATOM 851 C C . ILE A 1 98 ? -7.631 9.992 11.195 1.00 92.19 98 ILE A C 1
ATOM 853 O O . ILE A 1 98 ? -8.328 10.987 11.010 1.00 92.19 98 ILE A O 1
ATOM 857 N N . LYS A 1 99 ? -8.132 8.827 11.627 1.00 91.00 99 LYS A N 1
ATOM 858 C CA . LYS A 1 99 ? -9.567 8.592 11.854 1.00 91.00 99 LYS A CA 1
ATOM 859 C C . LYS A 1 99 ? -10.149 9.552 12.892 1.00 91.00 99 LYS A C 1
ATOM 861 O O . LYS A 1 99 ? -11.082 10.281 12.577 1.00 91.00 99 LYS A O 1
ATOM 866 N N . LYS A 1 100 ? -9.513 9.674 14.066 1.00 90.69 100 L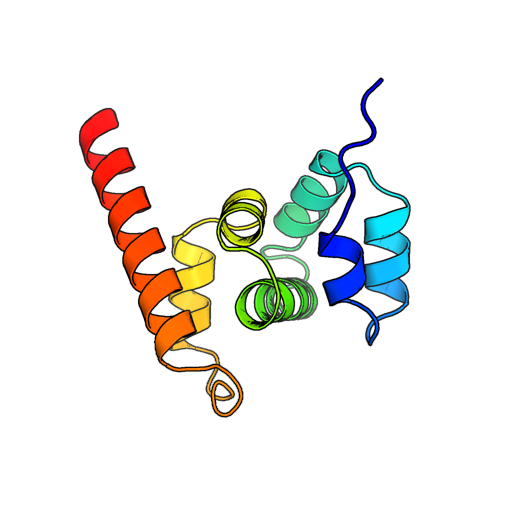YS A N 1
ATOM 867 C CA . LYS A 1 100 ? -9.926 10.626 15.116 1.00 90.69 100 LYS A CA 1
ATOM 868 C C . LYS A 1 100 ? -9.995 12.067 14.617 1.00 90.69 100 LYS A C 1
ATOM 870 O O . LYS A 1 100 ? -10.877 12.821 15.018 1.00 90.69 100 LYS A O 1
ATOM 875 N N . ARG A 1 101 ? -9.047 12.475 13.769 1.00 87.31 101 ARG A N 1
ATOM 876 C CA . ARG A 1 101 ? -9.020 13.832 13.216 1.00 87.31 101 ARG A CA 1
ATOM 877 C C . ARG A 1 101 ? -10.125 14.048 12.183 1.00 87.31 101 ARG A C 1
ATOM 879 O O . ARG A 1 101 ? -10.681 15.139 12.146 1.00 87.31 101 ARG A O 1
ATOM 886 N N . THR A 1 102 ? -10.430 13.047 11.363 1.00 80.94 102 THR A N 1
ATOM 887 C CA . THR A 1 102 ? -11.549 13.097 10.414 1.00 80.94 102 THR A CA 1
ATOM 888 C C . THR A 1 102 ? -12.879 13.200 11.155 1.00 80.94 102 THR A C 1
ATOM 890 O O . THR A 1 102 ? -13.654 14.107 10.865 1.00 80.94 102 THR A O 1
ATOM 893 N N . ASP A 1 103 ? -13.094 12.364 12.172 1.00 81.75 103 ASP A N 1
ATOM 894 C CA . ASP A 1 103 ? -14.311 12.395 12.992 1.00 81.75 103 ASP A CA 1
ATOM 895 C C . ASP A 1 103 ? -14.487 13.753 13.683 1.00 81.75 103 ASP A C 1
ATOM 897 O O . ASP A 1 103 ? -15.573 14.313 13.687 1.00 81.75 103 ASP A O 1
ATOM 901 N N . ALA A 1 104 ? -13.410 14.352 14.198 1.00 76.62 104 ALA A N 1
ATOM 902 C CA . ALA A 1 104 ? -13.471 15.671 14.830 1.00 76.62 104 ALA A CA 1
ATOM 903 C C . ALA A 1 104 ? -13.750 16.835 13.855 1.00 76.62 104 ALA A C 1
ATOM 905 O O . ALA A 1 104 ? -14.117 17.922 14.296 1.00 76.62 104 ALA A O 1
ATOM 906 N N . LEU A 1 105 ? -13.514 16.651 12.552 1.00 72.50 105 LEU A N 1
ATOM 907 C CA . LEU A 1 105 ? -13.727 17.685 11.532 1.00 72.50 105 LEU A CA 1
ATOM 908 C C . LEU A 1 105 ? -15.096 17.585 10.852 1.00 72.50 105 LEU A C 1
ATOM 910 O O . LEU A 1 105 ? -15.561 18.582 10.300 1.00 72.50 105 LEU A O 1
ATOM 914 N N . TYR A 1 106 ? -15.709 16.402 10.859 1.00 62.66 106 TYR A N 1
ATOM 915 C CA . TYR A 1 106 ? -16.922 16.104 10.094 1.00 62.66 106 TYR A CA 1
ATOM 916 C C . TYR A 1 106 ? -18.038 15.438 10.917 1.00 62.66 106 TYR A C 1
ATOM 918 O O . TYR A 1 106 ? -19.090 15.141 10.350 1.00 62.66 106 TYR A O 1
ATOM 926 N N . GLY A 1 107 ? -17.812 15.189 12.210 1.00 51.03 107 GLY A N 1
ATOM 927 C CA . GLY A 1 107 ? -18.767 14.610 13.161 1.00 51.03 107 GLY A CA 1
ATOM 928 C C . GLY A 1 107 ? -19.359 15.608 14.145 1.00 51.03 107 GLY A C 1
ATOM 929 O O . GLY A 1 107 ? -18.883 16.765 14.210 1.00 51.03 107 GLY A O 1
#

Sequence (107 aa):
MQHQKKDYIHLFWDYPDIRCLASSLSREDFRQYIQGLKGKDSIRFNLILRRFIERARLNDLFYFFEPDDVEMALEQFHFWDKLSPIRVHAIKHAIEFIKKRTDALYG

Radius of gyration: 14.28 Å; chains: 1; bounding box: 32×37×32 Å